Protein AF-X6MQL4-F1 (afdb_monomer)

InterPro domains:
  IPR002229 Blood group Rhesus C/E/D polypeptide [PR00342] (36-52)
  IPR002229 Blood group Rhesus C/E/D polypeptide [PR00342] (59-82)
  IPR002229 Blood group Rhesus C/E/D polypeptide [PR00342] (93-108)
  IPR024041 Ammonium transporter AmtB-like domain [PF00909] (27-135)
  IPR029020 Ammonium/urea transporter [G3DSA:1.10.3430.10] (10-135)

Sequence (135 aa):
KKKKKKLGWNGSPPGEHLAWGNVLRKYSFSLDSLVDADLGTAAILISMGAVLGRTNPAQLLLMALIEVPLYCINFYIVIHYLKVTDAGGSIVIHVFGCYFGLAVSTILGKPSDTENNKSMYHSDVFSMIGTLFLV

Solvent-accessible surface area (backbone atoms only — not comparable to full-atom values): 8451 Å² total; per-residue (Å²): 142,80,87,84,79,86,79,88,79,85,86,70,80,94,72,88,84,82,66,92,79,83,80,74,76,82,78,77,88,44,71,69,60,52,51,55,50,49,53,54,47,51,16,47,52,46,17,46,62,56,37,62,95,77,65,54,72,70,54,52,52,54,48,45,66,58,45,52,60,52,46,54,52,49,43,46,44,43,46,72,70,67,62,52,88,58,94,80,30,58,57,69,22,52,48,44,14,46,53,50,13,46,53,53,34,60,74,71,48,78,78,93,71,67,76,85,73,61,83,48,74,70,57,50,56,54,50,49,54,54,50,65,76,71,108

Structure (mmCIF, N/CA/C/O backbone):
data_AF-X6MQL4-F1
#
_entry.id   AF-X6MQL4-F1
#
loop_
_atom_site.group_PDB
_atom_site.id
_atom_site.type_symbol
_atom_site.label_atom_id
_atom_site.label_alt_id
_atom_site.label_comp_id
_atom_site.label_asym_id
_atom_site.label_entity_id
_atom_site.label_seq_id
_atom_site.pdbx_PDB_ins_code
_atom_site.Cartn_x
_atom_site.Cartn_y
_atom_site.Cartn_z
_atom_site.occupancy
_atom_site.B_iso_or_equiv
_atom_site.auth_seq_id
_atom_site.auth_comp_id
_atom_site.auth_asym_id
_atom_site.auth_atom_id
_atom_site.pdbx_PDB_model_num
ATOM 1 N N . LYS A 1 1 ? 47.433 0.825 -42.876 1.00 38.38 1 LYS A N 1
ATOM 2 C CA . LYS A 1 1 ? 48.508 0.107 -42.124 1.00 38.38 1 LYS A CA 1
ATOM 3 C C . LYS A 1 1 ? 48.818 0.946 -40.878 1.00 38.38 1 LYS A C 1
ATOM 5 O O . LYS A 1 1 ? 49.058 2.116 -41.078 1.00 38.38 1 LYS A O 1
ATOM 10 N N . LYS A 1 2 ? 48.807 0.531 -39.606 1.00 37.97 2 LYS A N 1
ATOM 11 C CA . LYS A 1 2 ? 48.616 -0.736 -38.879 1.00 37.97 2 LYS A CA 1
ATOM 12 C C . LYS A 1 2 ? 48.160 -0.365 -37.447 1.00 37.97 2 LYS A C 1
ATOM 14 O O . LYS A 1 2 ? 48.656 0.603 -36.881 1.00 37.97 2 LYS A O 1
ATOM 19 N N . LYS A 1 3 ? 47.247 -1.167 -36.889 1.00 40.56 3 LYS A N 1
ATOM 20 C CA . LYS A 1 3 ? 46.767 -1.172 -35.495 1.00 40.56 3 LYS A CA 1
ATOM 21 C C . LYS A 1 3 ? 47.933 -1.234 -34.490 1.00 40.56 3 LYS A C 1
ATOM 23 O O . LYS A 1 3 ? 48.797 -2.096 -34.647 1.00 40.56 3 LYS A O 1
ATOM 28 N N . LYS A 1 4 ? 47.916 -0.423 -33.424 1.00 44.41 4 LYS A N 1
ATOM 29 C CA . LYS A 1 4 ? 48.698 -0.687 -32.202 1.00 44.41 4 LYS A CA 1
ATOM 30 C C . LYS A 1 4 ? 47.802 -1.409 -31.192 1.00 44.41 4 LYS A C 1
ATOM 32 O O . LYS A 1 4 ? 46.826 -0.855 -30.698 1.00 44.41 4 LYS A O 1
ATOM 37 N N . LYS A 1 5 ? 48.118 -2.689 -30.980 1.00 42.38 5 LYS A N 1
ATOM 38 C CA . LYS A 1 5 ? 47.512 -3.606 -30.008 1.00 42.38 5 LYS A CA 1
ATOM 39 C C . LYS A 1 5 ? 47.801 -3.108 -28.585 1.00 42.38 5 LYS A C 1
ATOM 41 O O . LYS A 1 5 ? 48.962 -2.872 -28.264 1.00 42.38 5 LYS A O 1
ATOM 46 N N . LYS A 1 6 ? 46.769 -2.988 -27.743 1.00 42.12 6 LYS A N 1
ATOM 47 C CA . LYS A 1 6 ? 46.932 -2.921 -26.285 1.00 42.12 6 LYS A CA 1
ATOM 48 C C . LYS A 1 6 ? 47.320 -4.322 -25.804 1.00 42.12 6 LYS A C 1
ATOM 50 O O . LYS A 1 6 ? 46.585 -5.278 -26.040 1.00 42.12 6 LYS A O 1
ATOM 55 N N . LEU A 1 7 ? 48.521 -4.429 -25.245 1.00 42.56 7 LEU A N 1
ATOM 56 C CA . LEU A 1 7 ? 49.095 -5.643 -24.678 1.00 42.56 7 LEU A CA 1
ATOM 57 C C . LEU A 1 7 ? 48.522 -5.841 -23.268 1.00 42.56 7 LEU A C 1
ATOM 59 O O . LEU A 1 7 ? 48.401 -4.877 -22.514 1.00 42.56 7 LEU A O 1
ATOM 63 N N . GLY A 1 8 ? 48.105 -7.071 -22.979 1.00 43.25 8 GLY A N 1
ATOM 64 C CA . GLY A 1 8 ? 47.353 -7.436 -21.788 1.00 43.25 8 GLY A CA 1
ATOM 65 C C . GLY A 1 8 ? 48.127 -7.290 -20.484 1.00 43.25 8 GLY A C 1
ATOM 66 O O . GLY A 1 8 ? 49.307 -7.618 -20.393 1.00 43.25 8 GLY A O 1
ATOM 67 N N . TRP A 1 9 ? 47.384 -6.880 -19.464 1.00 34.97 9 TRP A N 1
ATOM 68 C CA . TRP A 1 9 ? 47.666 -7.214 -18.080 1.00 34.97 9 TRP A CA 1
ATOM 69 C C . TRP A 1 9 ? 46.369 -7.789 -17.502 1.00 34.97 9 TRP A C 1
ATOM 71 O O . TRP A 1 9 ? 45.421 -7.058 -17.225 1.00 34.97 9 TRP A O 1
ATOM 81 N N . ASN A 1 10 ? 46.290 -9.121 -17.456 1.00 48.19 10 ASN A N 1
ATOM 82 C CA . ASN A 1 10 ? 45.211 -9.869 -16.815 1.00 48.19 10 ASN A CA 1
ATOM 83 C C . ASN A 1 10 ? 45.580 -10.018 -15.335 1.00 48.19 10 ASN A C 1
ATOM 85 O O . ASN A 1 10 ? 46.196 -11.003 -14.936 1.00 48.19 10 ASN A O 1
ATOM 89 N N . GLY A 1 11 ? 45.320 -8.971 -14.557 1.00 43.19 11 GLY A N 1
ATOM 90 C CA . GLY A 1 11 ? 45.555 -8.969 -13.119 1.00 43.19 11 GLY A CA 1
ATOM 91 C C . GLY A 1 11 ? 44.390 -9.618 -12.383 1.00 43.19 11 GLY A C 1
ATOM 92 O O . GLY A 1 11 ? 43.562 -8.908 -11.826 1.00 43.19 11 GLY A O 1
ATOM 93 N N . SER A 1 12 ? 44.323 -10.946 -12.378 1.00 52.16 12 SER A N 1
ATOM 94 C CA . SER A 1 12 ? 43.523 -11.698 -11.404 1.00 52.16 12 SER A CA 1
ATOM 95 C C . SER A 1 12 ? 44.482 -12.320 -10.378 1.00 52.16 12 SER A C 1
ATOM 97 O O . SER A 1 12 ? 45.359 -13.089 -10.785 1.00 52.16 12 SER A O 1
ATOM 99 N N . PRO A 1 13 ? 44.395 -11.970 -9.078 1.00 49.00 13 PRO A N 1
ATOM 100 C CA . PRO A 1 13 ? 45.267 -12.541 -8.055 1.00 49.00 13 PRO A CA 1
ATOM 101 C C . PRO A 1 13 ? 45.002 -14.052 -7.893 1.00 49.00 13 PRO A C 1
ATOM 103 O O . PRO A 1 13 ? 43.848 -14.486 -7.922 1.00 49.00 13 PRO A O 1
ATOM 106 N N . PRO A 1 14 ? 46.049 -14.882 -7.735 1.00 45.31 14 PRO A N 1
ATOM 107 C CA . PRO A 1 14 ? 45.901 -16.329 -7.650 1.00 45.31 14 PRO A CA 1
ATOM 108 C C . PRO A 1 14 ? 45.407 -16.717 -6.251 1.00 45.31 14 PRO A C 1
ATOM 110 O O . PRO A 1 14 ? 46.153 -16.657 -5.276 1.00 45.31 14 PRO A O 1
ATOM 113 N N . GLY A 1 15 ? 44.132 -17.098 -6.159 1.00 47.12 15 GLY A N 1
ATOM 114 C CA . GLY A 1 15 ? 43.498 -17.547 -4.913 1.00 47.12 15 GLY A CA 1
ATOM 115 C C . GLY A 1 15 ? 41.984 -17.799 -4.983 1.00 47.12 15 GLY A C 1
ATOM 116 O O . GLY A 1 15 ? 41.414 -18.324 -4.032 1.00 47.12 15 GLY A O 1
ATOM 117 N N . GLU A 1 16 ? 41.317 -17.493 -6.099 1.00 47.88 16 GLU A N 1
ATOM 118 C CA . GLU A 1 16 ? 39.852 -17.589 -6.247 1.00 47.88 16 GLU A CA 1
ATOM 119 C C . GLU A 1 16 ? 39.307 -19.013 -6.484 1.00 47.88 16 GLU A C 1
ATOM 121 O O . GLU A 1 16 ? 38.384 -19.201 -7.270 1.00 47.88 16 GLU A O 1
ATOM 126 N N . HIS A 1 17 ? 39.848 -20.041 -5.822 1.00 47.22 17 HIS A N 1
ATOM 127 C CA . HIS A 1 17 ? 39.319 -21.404 -5.977 1.00 47.22 17 HIS A CA 1
ATOM 128 C C . HIS A 1 17 ? 38.494 -21.916 -4.784 1.00 47.22 17 HIS A C 1
ATOM 130 O O . HIS A 1 17 ? 37.950 -23.013 -4.876 1.00 47.22 17 HIS A O 1
ATOM 136 N N . LEU A 1 18 ? 38.354 -21.163 -3.679 1.00 52.66 18 LEU A N 1
ATOM 137 C CA . LEU A 1 18 ? 37.663 -21.644 -2.463 1.00 52.66 18 LEU A CA 1
ATOM 138 C C . LEU A 1 18 ? 36.973 -20.548 -1.619 1.00 52.66 18 LEU A C 1
ATOM 140 O O . LEU A 1 18 ? 37.080 -20.538 -0.395 1.00 52.66 18 LEU A O 1
ATOM 144 N N . ALA A 1 19 ? 36.214 -19.641 -2.233 1.00 49.28 19 ALA A N 1
ATOM 145 C CA . ALA A 1 19 ? 35.305 -18.772 -1.479 1.00 49.28 19 ALA A CA 1
ATOM 146 C C . ALA A 1 19 ? 34.034 -18.501 -2.288 1.00 49.28 19 ALA A C 1
ATOM 148 O O . ALA A 1 19 ? 34.000 -17.553 -3.060 1.00 49.28 19 ALA A O 1
ATOM 149 N N . TRP A 1 20 ? 33.029 -19.377 -2.146 1.00 43.03 20 TRP A N 1
ATOM 150 C CA . TRP A 1 20 ? 31.595 -19.087 -2.331 1.00 43.03 20 TRP A CA 1
ATOM 151 C C . TRP A 1 20 ? 31.295 -17.956 -3.336 1.00 43.03 20 TRP A C 1
ATOM 153 O O . TRP A 1 20 ? 30.817 -16.881 -2.977 1.00 43.03 20 TRP A O 1
ATOM 163 N N . GLY A 1 21 ? 31.658 -18.192 -4.599 1.00 36.97 21 GLY A N 1
ATOM 164 C CA . GLY A 1 21 ? 31.758 -17.159 -5.623 1.00 36.97 21 GLY A CA 1
ATOM 165 C C . GLY A 1 21 ? 30.411 -16.547 -6.009 1.00 36.97 21 GLY A C 1
ATOM 166 O O . GLY A 1 21 ? 29.606 -17.167 -6.694 1.00 36.97 21 GLY A O 1
ATOM 167 N N . ASN A 1 22 ? 30.229 -15.280 -5.636 1.00 50.66 22 ASN A N 1
ATOM 168 C CA . ASN A 1 22 ? 29.576 -14.248 -6.447 1.00 50.66 22 ASN A CA 1
ATOM 169 C C . ASN A 1 22 ? 28.105 -14.467 -6.862 1.00 50.66 22 ASN A C 1
ATOM 171 O O . ASN A 1 22 ? 27.743 -14.220 -8.011 1.00 50.66 22 ASN A O 1
ATOM 175 N N . VAL A 1 23 ? 27.225 -14.813 -5.913 1.00 53.91 23 VAL A N 1
ATOM 176 C CA . VAL A 1 23 ? 25.752 -14.706 -6.091 1.00 53.91 23 VAL A CA 1
ATOM 177 C C . VAL A 1 23 ? 25.150 -13.552 -5.269 1.00 53.91 23 VAL A C 1
ATOM 179 O O . VAL A 1 23 ? 23.940 -13.432 -5.120 1.00 53.91 23 VAL A O 1
ATOM 182 N N . LEU A 1 24 ? 25.963 -12.624 -4.762 1.00 57.59 24 LEU A N 1
ATOM 183 C CA . LEU A 1 24 ? 25.441 -11.340 -4.293 1.00 57.59 24 LEU A CA 1
ATOM 184 C C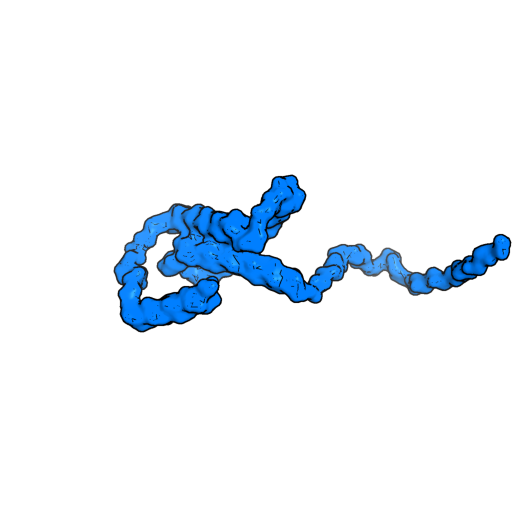 . LEU A 1 24 ? 25.362 -10.397 -5.492 1.00 57.59 24 LEU A C 1
ATOM 186 O O . LEU A 1 24 ? 26.301 -9.664 -5.797 1.00 57.59 24 LEU A O 1
ATOM 190 N N . ARG A 1 25 ? 24.232 -10.454 -6.210 1.00 58.47 25 ARG A N 1
ATOM 191 C CA . ARG A 1 25 ? 23.844 -9.426 -7.185 1.00 58.47 25 ARG A CA 1
ATOM 192 C C . ARG A 1 25 ? 24.051 -8.068 -6.510 1.00 58.47 25 ARG A C 1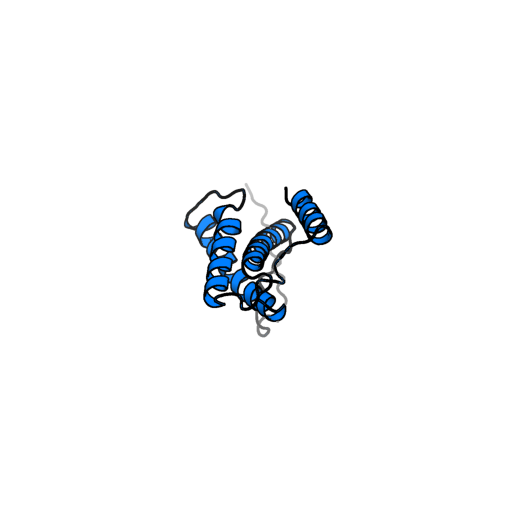
ATOM 194 O O . ARG A 1 25 ? 23.434 -7.796 -5.484 1.00 58.47 25 ARG A O 1
ATOM 201 N N . LYS A 1 26 ? 24.949 -7.237 -7.042 1.00 57.44 26 LYS A N 1
ATOM 202 C CA . LYS A 1 26 ? 25.184 -5.888 -6.521 1.00 57.44 26 LYS A CA 1
ATOM 203 C C . LYS A 1 26 ? 23.928 -5.063 -6.810 1.00 57.44 26 LYS A C 1
ATOM 205 O O . LYS A 1 26 ? 23.771 -4.561 -7.917 1.00 57.44 26 LYS A O 1
ATOM 210 N N . TYR A 1 27 ? 23.003 -5.001 -5.855 1.00 64.75 27 TYR A N 1
ATOM 211 C CA . TYR A 1 27 ? 21.833 -4.135 -5.952 1.00 64.75 27 TYR A CA 1
ATOM 212 C C . TYR A 1 27 ? 22.323 -2.687 -5.877 1.00 64.75 27 TYR A C 1
ATOM 214 O O . TYR A 1 27 ? 22.828 -2.240 -4.848 1.00 64.75 27 TYR A O 1
ATOM 222 N N . SER A 1 28 ? 22.254 -1.974 -6.999 1.00 71.38 28 SER A N 1
ATOM 223 C CA . SER A 1 28 ? 22.529 -0.543 -7.048 1.00 71.38 28 SER A CA 1
ATOM 224 C C . SER A 1 28 ? 21.331 0.192 -6.461 1.00 71.38 28 SER A C 1
ATOM 226 O O . SER A 1 28 ? 20.316 0.355 -7.132 1.00 71.38 28 SER A O 1
ATOM 228 N N . PHE A 1 29 ? 21.442 0.615 -5.204 1.00 84.12 29 PHE A N 1
ATOM 229 C CA . PHE A 1 29 ? 20.489 1.548 -4.613 1.00 84.12 29 PHE A CA 1
ATOM 230 C C . PHE A 1 29 ? 20.562 2.870 -5.390 1.00 84.12 29 PHE A C 1
ATOM 232 O O . PHE A 1 29 ? 21.626 3.480 -5.497 1.00 84.12 29 PHE A O 1
ATOM 239 N N . SER A 1 30 ? 19.460 3.258 -6.022 1.00 91.44 30 SER A N 1
ATOM 240 C CA . SER A 1 30 ? 19.321 4.467 -6.845 1.00 91.44 30 SER A CA 1
ATOM 241 C C . SER A 1 30 ? 18.001 5.162 -6.515 1.00 91.44 30 SER A C 1
ATOM 243 O O . SER A 1 30 ? 17.095 4.527 -5.976 1.00 91.44 30 SER A O 1
ATOM 245 N N . LEU A 1 31 ? 17.874 6.452 -6.836 1.00 92.25 31 LEU A N 1
ATOM 246 C CA . LEU A 1 31 ? 16.623 7.185 -6.597 1.00 92.25 31 LEU A CA 1
ATOM 247 C C . LEU A 1 31 ? 15.436 6.517 -7.300 1.00 92.25 31 LEU A C 1
ATOM 249 O O . LEU A 1 31 ? 14.395 6.356 -6.678 1.00 92.25 31 LEU A O 1
ATOM 253 N N . ASP A 1 32 ? 15.634 6.014 -8.519 1.00 89.19 32 ASP A N 1
ATOM 254 C CA . ASP A 1 32 ? 14.603 5.277 -9.259 1.00 89.19 32 ASP A CA 1
ATOM 255 C C . ASP A 1 32 ? 14.112 4.045 -8.481 1.00 89.19 32 ASP A C 1
ATOM 257 O O . ASP A 1 32 ? 12.915 3.853 -8.308 1.00 89.19 32 ASP A O 1
ATOM 261 N N . SER A 1 33 ? 15.030 3.265 -7.893 1.00 90.19 33 SER A N 1
ATOM 262 C CA . SER A 1 33 ? 14.651 2.102 -7.076 1.00 90.19 33 SER A CA 1
ATOM 263 C C . SER A 1 33 ? 13.910 2.477 -5.789 1.00 90.19 33 SER A C 1
ATOM 265 O O 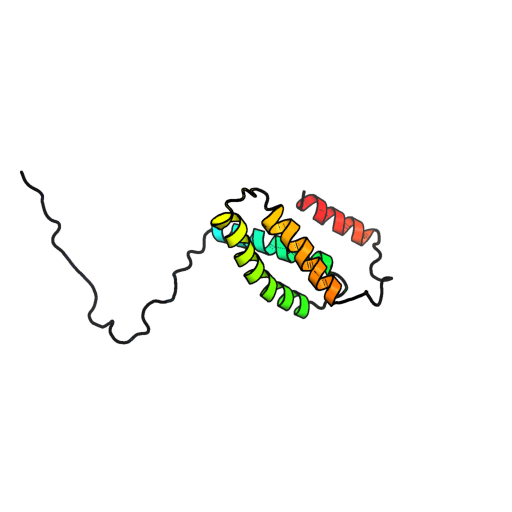. SER A 1 33 ? 13.116 1.683 -5.291 1.00 90.19 33 SER A O 1
ATOM 267 N N . LEU A 1 34 ? 14.172 3.670 -5.241 1.00 92.88 34 LEU A N 1
ATOM 268 C CA . LEU A 1 34 ? 13.462 4.172 -4.066 1.00 92.88 34 LEU A CA 1
ATOM 269 C C . LEU A 1 34 ? 12.046 4.623 -4.439 1.00 92.88 34 LEU A C 1
ATOM 271 O O . LEU A 1 34 ? 11.113 4.314 -3.709 1.00 92.88 34 LEU A O 1
ATOM 275 N N . VAL A 1 35 ? 11.888 5.294 -5.583 1.00 92.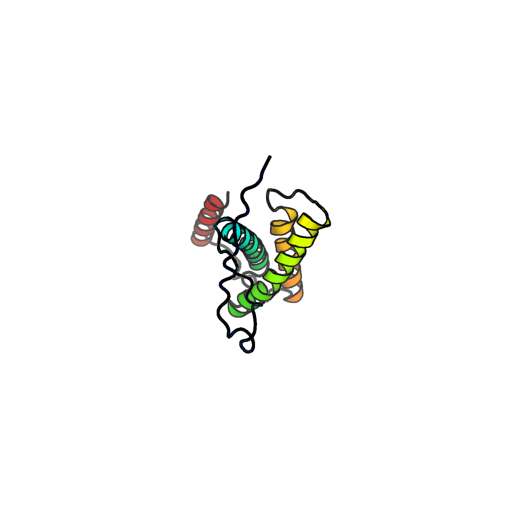81 35 VAL A N 1
ATOM 276 C CA . VAL A 1 35 ? 10.577 5.686 -6.122 1.00 92.81 35 VAL A CA 1
ATOM 277 C C . VAL A 1 35 ? 9.737 4.450 -6.437 1.00 92.81 35 VAL A C 1
ATOM 279 O O . VAL A 1 35 ? 8.591 4.374 -6.011 1.00 92.81 35 VAL A O 1
ATOM 282 N N . ASP A 1 36 ? 10.309 3.438 -7.092 1.00 90.81 36 ASP A N 1
ATOM 283 C CA . ASP A 1 36 ? 9.603 2.182 -7.379 1.00 90.81 36 ASP A CA 1
ATOM 284 C C . ASP A 1 36 ? 9.153 1.462 -6.093 1.00 90.81 36 ASP A C 1
ATOM 286 O O . ASP A 1 36 ? 8.057 0.896 -6.034 1.00 90.81 36 ASP A O 1
ATOM 290 N N . ALA A 1 37 ? 9.983 1.498 -5.043 1.00 93.25 37 ALA A N 1
ATOM 291 C CA . ALA A 1 37 ? 9.639 0.946 -3.735 1.00 93.25 37 ALA A CA 1
ATOM 292 C C . ALA A 1 37 ? 8.534 1.751 -3.026 1.00 93.25 37 ALA A C 1
ATOM 294 O O . ALA A 1 37 ? 7.671 1.157 -2.377 1.00 93.25 37 ALA A O 1
ATOM 295 N N . ASP A 1 38 ? 8.529 3.077 -3.163 1.00 94.19 38 ASP A N 1
ATOM 296 C CA . ASP A 1 38 ? 7.489 3.953 -2.614 1.00 94.19 38 ASP A CA 1
ATOM 297 C C . ASP A 1 38 ? 6.140 3.732 -3.319 1.00 94.19 38 ASP A C 1
ATOM 299 O O . ASP A 1 38 ? 5.116 3.542 -2.664 1.00 94.19 38 ASP A O 1
ATOM 303 N N . LEU A 1 39 ? 6.147 3.588 -4.650 1.00 92.56 39 LEU A N 1
ATOM 304 C CA . LEU A 1 39 ? 4.966 3.204 -5.434 1.00 92.56 39 LEU A CA 1
ATOM 305 C C . LEU A 1 39 ? 4.411 1.833 -5.016 1.00 92.56 39 LEU A C 1
ATOM 307 O O . LEU A 1 39 ? 3.198 1.661 -4.891 1.00 92.56 39 LEU A O 1
ATOM 311 N N . GLY A 1 40 ? 5.286 0.860 -4.741 1.00 94.00 40 GLY A N 1
ATOM 312 C CA . GLY A 1 40 ? 4.871 -0.425 -4.169 1.00 94.00 40 GLY A CA 1
ATOM 313 C C . GLY A 1 40 ? 4.298 -0.293 -2.756 1.00 94.00 40 GLY A C 1
ATOM 314 O O . GLY A 1 40 ? 3.311 -0.944 -2.419 1.00 94.00 40 GLY A O 1
ATOM 315 N N . THR A 1 41 ? 4.866 0.597 -1.942 1.00 96.06 41 THR A N 1
ATOM 316 C CA . THR A 1 41 ? 4.365 0.895 -0.593 1.00 96.06 41 THR A CA 1
ATOM 317 C C . THR A 1 41 ? 2.978 1.536 -0.641 1.00 96.06 41 THR A C 1
ATOM 319 O O . THR A 1 41 ? 2.123 1.200 0.179 1.00 96.06 41 THR A O 1
ATOM 322 N N . ALA A 1 42 ? 2.704 2.383 -1.636 1.00 95.69 42 ALA A N 1
ATOM 323 C CA . ALA A 1 42 ? 1.383 2.965 -1.846 1.00 95.69 42 ALA A CA 1
ATOM 324 C C . ALA A 1 42 ? 0.298 1.890 -2.053 1.00 95.69 42 ALA A C 1
ATOM 326 O O . ALA A 1 42 ? -0.777 2.000 -1.462 1.00 95.69 42 ALA A O 1
ATOM 327 N N . ALA A 1 43 ? 0.580 0.813 -2.801 1.00 96.69 43 ALA A N 1
ATOM 328 C CA . ALA A 1 43 ? -0.362 -0.302 -2.969 1.00 96.69 43 ALA A CA 1
ATOM 329 C C . ALA A 1 43 ? -0.718 -0.964 -1.623 1.00 96.69 43 ALA A C 1
ATOM 331 O O . ALA A 1 43 ? -1.893 -1.187 -1.329 1.00 96.69 43 ALA A O 1
ATOM 332 N N . ILE A 1 44 ? 0.285 -1.177 -0.767 1.00 96.94 44 ILE A N 1
ATOM 333 C CA . ILE A 1 44 ? 0.120 -1.782 0.564 1.00 96.94 44 ILE A CA 1
ATOM 334 C C . ILE A 1 44 ? -0.685 -0.871 1.491 1.00 96.94 44 ILE A C 1
ATOM 336 O O . ILE A 1 44 ? -1.521 -1.347 2.258 1.00 96.94 44 ILE A O 1
ATOM 340 N N . LEU A 1 45 ? -0.466 0.446 1.430 1.00 95.94 45 LEU A N 1
ATOM 341 C CA . LEU A 1 45 ? -1.240 1.415 2.210 1.00 95.94 45 LEU A CA 1
ATOM 342 C C . LEU A 1 45 ? -2.714 1.443 1.781 1.00 95.94 45 LEU A C 1
ATOM 344 O O . LEU A 1 45 ? -3.596 1.553 2.635 1.00 95.94 45 LEU A O 1
ATOM 348 N N . ILE A 1 46 ? -2.998 1.269 0.487 1.00 96.88 46 ILE A N 1
ATOM 349 C CA . ILE A 1 46 ? -4.369 1.112 -0.021 1.00 96.88 46 ILE A CA 1
ATOM 350 C C . ILE A 1 46 ? -4.998 -0.171 0.542 1.00 96.88 46 ILE A C 1
ATOM 352 O O . ILE A 1 46 ? -6.106 -0.124 1.083 1.00 96.88 46 ILE A O 1
ATOM 356 N N . SER A 1 47 ? -4.282 -1.297 0.492 1.00 96.94 47 SER A N 1
ATOM 357 C CA . SER A 1 47 ? -4.734 -2.571 1.068 1.00 96.94 47 SER A CA 1
ATOM 358 C C . SER A 1 47 ? -4.972 -2.484 2.577 1.00 96.94 47 SER A C 1
ATOM 360 O O . SER A 1 47 ? -5.990 -2.964 3.080 1.00 96.94 47 SER A O 1
ATOM 362 N N . MET A 1 48 ? -4.074 -1.810 3.302 1.00 95.88 48 MET A N 1
ATOM 363 C CA . MET A 1 48 ? -4.202 -1.531 4.733 1.00 95.88 48 MET A CA 1
ATOM 364 C C . MET A 1 48 ? -5.470 -0.729 5.034 1.00 95.88 48 MET A C 1
ATOM 366 O O . MET A 1 48 ? -6.155 -1.024 6.014 1.00 95.88 48 MET A O 1
ATOM 370 N N . GLY A 1 49 ? -5.823 0.236 4.182 1.00 94.19 49 GLY A N 1
ATOM 371 C CA . GLY A 1 49 ? -7.062 1.003 4.301 1.00 94.19 49 GLY A CA 1
ATOM 372 C C . GLY A 1 49 ? -8.317 0.124 4.328 1.00 94.19 49 GLY A C 1
ATOM 373 O O . GLY A 1 49 ? -9.234 0.391 5.100 1.00 94.19 49 GLY A O 1
ATOM 374 N N . ALA A 1 50 ? -8.343 -0.975 3.566 1.00 94.12 50 ALA A N 1
ATOM 375 C CA . ALA A 1 50 ? -9.486 -1.894 3.528 1.00 94.12 50 ALA A CA 1
ATOM 376 C C . ALA A 1 50 ? -9.664 -2.716 4.822 1.00 94.12 50 ALA A C 1
ATOM 378 O O . ALA A 1 50 ? -10.776 -3.148 5.149 1.00 94.12 50 ALA A O 1
ATOM 379 N N . VAL A 1 51 ? -8.581 -2.946 5.568 1.00 93.62 51 VAL A N 1
ATOM 380 C CA . VAL A 1 51 ? -8.569 -3.755 6.802 1.00 93.62 51 VAL A CA 1
ATOM 381 C C . VAL A 1 51 ? -8.417 -2.918 8.077 1.00 93.62 51 VAL A C 1
ATOM 383 O O . VAL A 1 51 ? -8.427 -3.468 9.182 1.00 93.62 51 VAL A O 1
ATOM 386 N N . LEU A 1 52 ? -8.323 -1.591 7.941 1.00 90.75 52 LEU A N 1
ATOM 387 C CA . LEU A 1 52 ? -8.159 -0.657 9.050 1.00 90.75 52 LEU A CA 1
ATOM 388 C C . LEU A 1 52 ? -9.264 -0.845 10.105 1.00 90.75 52 LEU A C 1
ATOM 390 O O . LEU A 1 52 ? -10.431 -1.073 9.786 1.00 90.75 52 LEU A O 1
ATOM 394 N N . GLY A 1 53 ? -8.875 -0.802 11.381 1.00 87.56 53 GLY A N 1
ATOM 395 C CA . GLY A 1 53 ? -9.787 -0.998 12.514 1.00 87.56 53 GLY A CA 1
ATOM 396 C C . GLY A 1 53 ? -10.153 -2.458 12.813 1.00 87.56 53 GLY A C 1
ATOM 397 O O . GLY A 1 53 ? -10.873 -2.708 13.775 1.00 87.56 53 GLY A O 1
ATOM 398 N N . ARG A 1 54 ? -9.656 -3.434 12.035 1.00 86.69 54 ARG A N 1
ATOM 399 C CA . ARG A 1 54 ? -9.909 -4.875 12.255 1.00 86.69 54 ARG A CA 1
ATOM 400 C C . ARG A 1 54 ? -8.652 -5.723 12.478 1.00 86.69 54 ARG A C 1
ATOM 402 O O . ARG A 1 54 ? -8.771 -6.909 12.772 1.00 86.69 54 ARG A O 1
ATOM 409 N N . THR A 1 55 ? -7.462 -5.141 12.348 1.00 90.88 55 THR A N 1
ATOM 410 C CA . THR A 1 55 ? -6.169 -5.846 12.423 1.00 90.88 55 THR A CA 1
ATOM 411 C C . THR A 1 55 ? -5.212 -5.216 13.431 1.00 90.88 55 THR A C 1
ATOM 413 O O . THR A 1 55 ? -5.177 -3.997 13.581 1.00 90.88 55 THR A O 1
ATOM 416 N N . ASN A 1 56 ? -4.362 -6.036 14.053 1.00 92.31 56 ASN A N 1
ATOM 417 C CA . ASN A 1 56 ? -3.242 -5.589 14.893 1.00 92.31 56 ASN A CA 1
ATOM 418 C C . ASN A 1 56 ? -2.010 -5.216 14.028 1.00 92.31 56 ASN A C 1
ATOM 420 O O . ASN A 1 56 ? -1.847 -5.806 12.955 1.00 92.31 56 ASN A O 1
ATOM 424 N N . PRO A 1 57 ? -1.072 -4.343 14.463 1.00 93.88 57 PRO A N 1
ATOM 425 C CA . PRO A 1 57 ? 0.093 -3.970 13.653 1.00 93.88 57 PRO A CA 1
ATOM 426 C C . PRO A 1 57 ? 0.962 -5.153 13.201 1.00 93.88 57 PRO A C 1
ATOM 428 O O . PRO A 1 57 ? 1.489 -5.138 12.093 1.00 93.88 57 PRO A O 1
ATOM 431 N N . ALA A 1 58 ? 1.058 -6.221 14.001 1.00 95.19 58 ALA A N 1
ATOM 432 C CA . ALA A 1 58 ? 1.769 -7.437 13.596 1.00 95.19 58 ALA A CA 1
ATOM 433 C C . ALA A 1 58 ? 1.110 -8.148 12.394 1.00 95.19 58 ALA A C 1
ATOM 435 O O . ALA A 1 58 ? 1.807 -8.675 11.531 1.00 95.19 58 ALA A O 1
ATOM 436 N N . GLN A 1 59 ? -0.226 -8.140 12.312 1.00 94.62 59 GLN A N 1
ATOM 437 C CA . GLN A 1 59 ? -0.964 -8.712 11.178 1.00 94.62 59 GLN A CA 1
ATOM 438 C C . GLN A 1 59 ? -0.803 -7.852 9.923 1.00 94.62 59 GLN A C 1
ATOM 440 O O . GLN A 1 59 ? -0.656 -8.399 8.836 1.00 94.62 59 GLN A O 1
ATOM 445 N N . LEU A 1 60 ? -0.770 -6.524 10.075 1.00 95.25 60 LEU A N 1
ATOM 446 C CA . LEU A 1 60 ? -0.486 -5.604 8.971 1.00 95.25 60 LEU A CA 1
ATOM 447 C C . LEU A 1 60 ? 0.928 -5.801 8.416 1.00 95.25 60 LEU A C 1
ATOM 449 O O . LEU A 1 60 ? 1.113 -5.812 7.204 1.00 95.25 60 LEU A O 1
ATOM 453 N N . LEU A 1 61 ? 1.916 -6.033 9.285 1.00 95.56 61 LEU A N 1
ATOM 454 C CA . LEU A 1 61 ? 3.283 -6.336 8.859 1.00 95.56 61 LEU A CA 1
ATOM 455 C C . LEU A 1 61 ? 3.362 -7.669 8.104 1.00 95.56 61 LEU A C 1
ATOM 457 O O . LEU A 1 61 ? 4.033 -7.756 7.078 1.00 95.56 61 LEU A O 1
ATOM 461 N N . LEU A 1 62 ? 2.647 -8.696 8.575 1.00 95.62 62 LEU A N 1
ATOM 462 C CA . LEU A 1 62 ? 2.554 -9.977 7.871 1.00 95.62 62 LEU A CA 1
ATOM 463 C C . LEU A 1 62 ? 1.864 -9.827 6.507 1.00 95.62 62 LEU A C 1
ATOM 465 O O . LEU A 1 62 ? 2.331 -10.394 5.523 1.00 95.62 62 LEU A O 1
ATOM 469 N N . MET A 1 63 ? 0.780 -9.050 6.440 1.00 96.31 63 MET A N 1
ATOM 470 C CA . MET A 1 63 ? 0.087 -8.735 5.192 1.00 96.31 63 MET A CA 1
ATOM 471 C C . MET A 1 63 ? 1.037 -8.053 4.206 1.00 96.31 63 MET A C 1
ATOM 473 O O . MET A 1 63 ? 1.179 -8.536 3.089 1.00 96.31 63 MET A O 1
ATOM 477 N N . ALA A 1 64 ? 1.754 -7.014 4.642 1.00 96.31 64 ALA A N 1
ATOM 478 C CA . ALA A 1 64 ? 2.725 -6.301 3.817 1.00 96.31 64 ALA A CA 1
ATOM 479 C C . ALA A 1 64 ? 3.844 -7.224 3.304 1.00 96.31 64 ALA A C 1
ATOM 481 O O . ALA A 1 64 ? 4.211 -7.165 2.133 1.00 96.31 64 ALA A O 1
ATOM 482 N N . LEU A 1 65 ? 4.354 -8.128 4.151 1.00 96.38 65 LEU A N 1
ATOM 483 C CA . LEU A 1 65 ? 5.387 -9.094 3.765 1.00 96.38 65 LEU A CA 1
ATOM 484 C C . LEU A 1 65 ? 4.920 -10.039 2.644 1.00 96.38 65 LEU A C 1
ATOM 486 O O . LEU A 1 65 ? 5.724 -10.428 1.800 1.00 96.38 65 LEU A O 1
ATOM 490 N N . ILE A 1 66 ? 3.637 -10.410 2.639 1.00 96.69 66 ILE A N 1
ATOM 491 C CA . ILE A 1 66 ? 3.026 -11.260 1.606 1.00 96.69 66 ILE A CA 1
ATOM 492 C C . ILE A 1 66 ? 2.671 -10.441 0.360 1.00 96.69 66 ILE A C 1
ATOM 494 O O . ILE A 1 66 ? 2.839 -10.911 -0.765 1.00 96.69 66 ILE A O 1
ATOM 498 N N . GLU A 1 67 ? 2.189 -9.218 0.549 1.00 97.19 67 GLU A N 1
ATOM 499 C CA . GLU A 1 67 ? 1.729 -8.340 -0.520 1.00 97.19 67 GLU A CA 1
ATOM 500 C C . GLU A 1 67 ? 2.877 -7.832 -1.398 1.00 97.19 67 GLU A C 1
ATOM 502 O O . GLU A 1 67 ? 2.734 -7.822 -2.618 1.00 97.19 67 GLU A O 1
ATOM 507 N N . VAL A 1 68 ? 4.039 -7.493 -0.820 1.00 96.75 68 VAL A N 1
ATOM 508 C CA . VAL A 1 68 ? 5.205 -6.985 -1.572 1.00 96.75 68 VAL A CA 1
ATOM 509 C C . VAL A 1 68 ? 5.627 -7.931 -2.712 1.00 96.75 68 VAL A C 1
ATOM 511 O O . VAL A 1 68 ? 5.683 -7.482 -3.859 1.00 96.75 68 VAL A O 1
ATOM 514 N N . PRO A 1 69 ? 5.890 -9.236 -2.480 1.00 96.62 69 PRO A N 1
ATOM 515 C CA . PRO A 1 69 ? 6.207 -10.165 -3.564 1.00 96.62 69 PRO A CA 1
ATOM 516 C C . PRO A 1 69 ? 5.107 -10.265 -4.625 1.00 96.62 69 PRO A C 1
ATOM 518 O O . PRO A 1 69 ? 5.412 -10.337 -5.816 1.00 96.62 69 PRO A O 1
ATOM 521 N N . LEU A 1 70 ? 3.834 -10.263 -4.211 1.00 96.94 70 LEU A N 1
ATOM 522 C CA . LEU A 1 70 ? 2.694 -10.352 -5.127 1.00 96.94 70 LEU A CA 1
ATOM 523 C C . LEU A 1 70 ? 2.579 -9.104 -6.005 1.00 96.94 70 LEU A C 1
ATOM 525 O O . LEU A 1 70 ? 2.371 -9.234 -7.212 1.00 96.94 70 LEU A O 1
ATOM 529 N N . TYR A 1 71 ? 2.792 -7.921 -5.428 1.00 96.50 71 TYR A N 1
ATOM 530 C CA . TYR A 1 71 ? 2.885 -6.662 -6.158 1.00 96.50 71 TYR A CA 1
ATOM 531 C C . TYR A 1 71 ? 4.016 -6.712 -7.189 1.00 96.50 71 TYR A C 1
ATOM 533 O O . TYR A 1 71 ? 3.777 -6.436 -8.362 1.00 96.50 71 TYR A O 1
ATOM 541 N N . CYS A 1 72 ? 5.226 -7.137 -6.802 1.00 95.19 72 CYS A N 1
ATOM 542 C CA . CYS A 1 72 ? 6.360 -7.226 -7.727 1.00 95.19 72 CYS A CA 1
ATOM 543 C C . CYS A 1 72 ? 6.078 -8.174 -8.906 1.00 95.19 72 CYS A C 1
ATOM 545 O O . CYS A 1 72 ? 6.415 -7.861 -10.050 1.00 95.19 72 CYS A O 1
ATOM 547 N N . ILE A 1 73 ? 5.446 -9.325 -8.643 1.00 96.31 73 ILE A N 1
ATOM 548 C CA . ILE A 1 73 ? 5.051 -10.280 -9.687 1.00 96.31 73 ILE A CA 1
ATOM 549 C C . ILE A 1 73 ? 3.993 -9.658 -10.606 1.00 96.31 73 ILE A C 1
ATOM 551 O O . ILE A 1 73 ? 4.138 -9.717 -11.828 1.00 96.31 73 ILE A O 1
ATOM 555 N N . ASN A 1 74 ? 2.958 -9.033 -10.038 1.00 95.44 74 ASN A N 1
ATOM 556 C CA . ASN A 1 74 ? 1.895 -8.380 -10.800 1.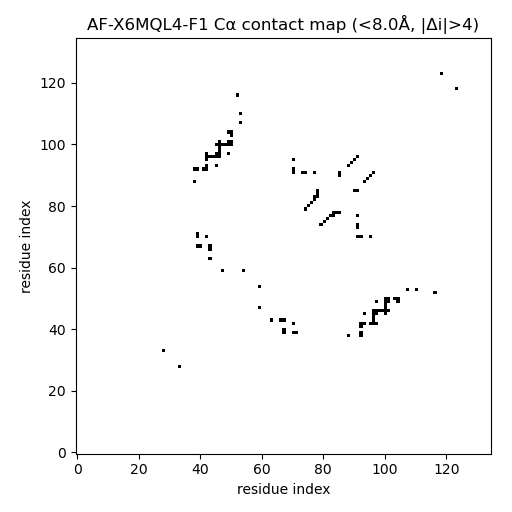00 95.44 74 ASN A CA 1
ATOM 557 C C . ASN A 1 74 ? 2.446 -7.253 -11.684 1.00 95.44 74 ASN A C 1
ATOM 559 O O . ASN A 1 74 ? 2.172 -7.216 -12.883 1.00 95.44 74 ASN A O 1
ATOM 563 N N . PHE A 1 75 ? 3.291 -6.392 -11.119 1.00 94.00 75 PHE A N 1
ATOM 564 C CA . PHE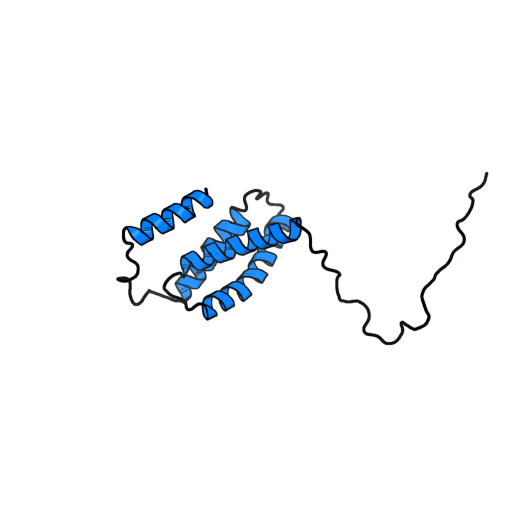 A 1 75 ? 3.971 -5.322 -11.840 1.00 94.00 75 PHE A CA 1
ATOM 565 C C . PHE A 1 75 ? 4.767 -5.874 -13.025 1.00 94.00 75 PHE A C 1
ATOM 567 O O . PHE A 1 75 ? 4.626 -5.398 -14.154 1.00 94.00 75 PHE A O 1
ATOM 574 N N . TYR A 1 76 ? 5.553 -6.934 -12.801 1.00 94.00 76 TYR A N 1
ATOM 575 C CA . TYR A 1 76 ? 6.343 -7.545 -13.863 1.00 94.00 76 TYR A CA 1
ATOM 576 C C . TYR A 1 76 ? 5.471 -8.106 -14.992 1.00 94.00 76 TYR A C 1
ATOM 578 O O . TYR A 1 76 ? 5.749 -7.876 -16.170 1.00 94.00 76 TYR A O 1
ATOM 586 N N . ILE A 1 77 ? 4.388 -8.805 -14.653 1.00 95.50 77 ILE A N 1
ATOM 587 C CA . ILE A 1 77 ? 3.465 -9.366 -15.643 1.00 95.50 77 ILE A CA 1
ATOM 588 C C . ILE A 1 77 ? 2.788 -8.247 -16.445 1.00 95.50 77 ILE A C 1
ATOM 590 O O . ILE A 1 77 ? 2.812 -8.266 -17.674 1.00 95.50 77 ILE A O 1
ATOM 594 N N . VAL A 1 78 ? 2.209 -7.251 -15.779 1.00 94.50 78 VAL A N 1
ATOM 595 C CA . VAL A 1 78 ? 1.411 -6.211 -16.445 1.00 94.50 78 VAL A CA 1
ATOM 596 C C . VAL A 1 78 ? 2.281 -5.310 -17.324 1.00 94.50 78 VAL A C 1
ATOM 598 O O . VAL A 1 78 ? 1.965 -5.088 -18.496 1.00 94.50 78 VAL A O 1
ATOM 601 N N . ILE A 1 79 ? 3.410 -4.836 -16.798 1.00 93.25 79 ILE A N 1
ATOM 602 C CA . ILE A 1 79 ? 4.257 -3.868 -17.502 1.00 93.25 79 ILE A CA 1
ATOM 603 C C . ILE A 1 79 ? 5.187 -4.563 -18.502 1.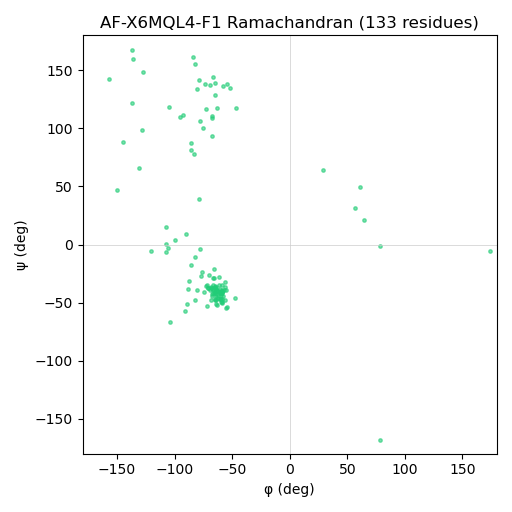00 93.25 79 ILE A C 1
ATOM 605 O O . ILE A 1 79 ? 5.274 -4.161 -19.665 1.00 93.25 79 ILE A O 1
ATOM 609 N N . HIS A 1 80 ? 5.882 -5.633 -18.098 1.00 91.38 80 HIS A N 1
ATOM 610 C CA . HIS A 1 80 ? 6.899 -6.242 -18.960 1.00 91.38 80 HIS A CA 1
ATOM 611 C C . HIS A 1 80 ? 6.349 -7.303 -19.910 1.00 91.38 80 HIS A C 1
ATOM 613 O O . HIS A 1 80 ? 6.820 -7.352 -21.053 1.00 91.38 80 HIS A O 1
ATOM 619 N N . TYR A 1 81 ? 5.392 -8.127 -19.473 1.00 93.56 81 TYR A N 1
ATOM 620 C CA . TYR A 1 81 ? 4.846 -9.215 -20.290 1.00 93.56 81 TYR A CA 1
ATOM 621 C C . TYR A 1 81 ? 3.655 -8.760 -21.143 1.00 93.56 81 TYR A C 1
ATOM 623 O O . TYR A 1 81 ? 3.680 -8.936 -22.358 1.00 93.56 81 TYR A O 1
ATOM 631 N N . LEU A 1 82 ? 2.657 -8.110 -20.536 1.00 93.81 82 LEU A N 1
ATOM 632 C CA . LEU A 1 82 ? 1.451 -7.640 -21.231 1.00 93.81 82 LEU A CA 1
ATOM 633 C C . LEU A 1 82 ? 1.638 -6.297 -21.955 1.00 93.81 82 LEU A C 1
ATOM 635 O O . LEU A 1 82 ? 0.786 -5.924 -22.757 1.00 93.81 82 LEU A O 1
ATOM 639 N N . LYS A 1 83 ? 2.752 -5.589 -21.709 1.00 93.12 83 LYS A N 1
ATOM 640 C CA . LYS A 1 83 ? 3.084 -4.293 -22.335 1.00 93.12 83 LYS A CA 1
ATOM 641 C C . LYS A 1 83 ? 2.009 -3.220 -22.122 1.00 93.12 83 LYS A C 1
ATOM 643 O O . LYS A 1 83 ? 1.817 -2.352 -22.973 1.00 93.12 83 LYS A O 1
ATOM 648 N N . VAL A 1 84 ? 1.312 -3.267 -20.987 1.00 94.12 84 VAL A N 1
ATOM 649 C CA . VAL A 1 84 ? 0.307 -2.261 -20.629 1.00 94.12 84 VAL A CA 1
ATOM 650 C C . VAL A 1 84 ? 1.009 -0.964 -20.233 1.00 94.12 84 VAL A C 1
ATOM 652 O O . VAL A 1 84 ? 2.015 -0.977 -19.528 1.00 94.12 84 VAL A O 1
ATOM 655 N N . THR A 1 85 ? 0.473 0.167 -20.690 1.00 92.25 85 THR A N 1
ATOM 656 C CA . THR A 1 85 ? 0.934 1.493 -20.266 1.00 92.25 85 THR A CA 1
ATOM 657 C C . THR A 1 85 ? 0.092 1.957 -19.084 1.00 92.25 85 THR A C 1
ATOM 659 O O . THR A 1 85 ? -1.090 2.240 -19.251 1.00 92.25 85 THR A O 1
ATOM 662 N N . ASP A 1 86 ? 0.702 2.035 -17.903 1.00 92.44 86 ASP A N 1
ATOM 663 C CA . ASP A 1 86 ? 0.052 2.458 -16.658 1.00 92.44 86 ASP A CA 1
ATOM 664 C C . ASP A 1 86 ? 0.902 3.517 -15.941 1.00 92.44 86 ASP A C 1
ATOM 666 O O . ASP A 1 86 ? 1.471 3.283 -14.879 1.00 92.44 86 ASP A O 1
ATOM 670 N N . ALA A 1 87 ? 1.043 4.687 -16.570 1.00 86.94 87 ALA A N 1
ATOM 671 C CA . ALA A 1 87 ? 1.937 5.748 -16.097 1.00 86.94 87 ALA A CA 1
ATOM 672 C C . ALA A 1 87 ? 1.578 6.282 -14.697 1.00 86.94 87 ALA A C 1
ATOM 674 O O . ALA A 1 87 ? 2.456 6.761 -13.988 1.00 86.94 87 ALA A O 1
ATOM 675 N N . GLY A 1 88 ? 0.299 6.207 -14.313 1.00 86.25 88 GLY A N 1
ATOM 676 C CA . GLY A 1 88 ? -0.193 6.646 -13.005 1.00 86.25 88 GLY A CA 1
ATOM 677 C C . GLY A 1 88 ? -0.396 5.514 -11.997 1.00 86.25 88 GLY A C 1
ATOM 678 O O . GLY A 1 88 ? -0.946 5.763 -10.932 1.00 86.25 88 GLY A O 1
ATOM 679 N N . GLY A 1 89 ? -0.043 4.269 -12.333 1.00 90.81 89 GLY A N 1
ATOM 680 C CA . GLY A 1 89 ? -0.242 3.124 -11.441 1.00 90.81 89 GLY A CA 1
ATOM 681 C C . GLY A 1 89 ? -1.710 2.804 -11.130 1.00 90.81 89 GLY A C 1
ATOM 682 O O . GLY A 1 89 ? -2.009 2.152 -10.130 1.00 90.81 89 GLY A O 1
ATOM 683 N N . SER A 1 90 ? -2.656 3.250 -11.959 1.00 94.06 90 SER A N 1
ATOM 684 C CA . SER A 1 90 ? -4.088 3.015 -11.740 1.00 94.06 90 SER A CA 1
ATOM 685 C C . SER A 1 90 ? -4.414 1.522 -11.681 1.00 94.06 90 SER A C 1
ATOM 687 O O . SER A 1 90 ? -5.261 1.108 -10.894 1.00 94.06 90 SER A O 1
ATOM 689 N N . ILE A 1 91 ? -3.717 0.699 -12.464 1.00 94.62 91 ILE A N 1
ATOM 690 C CA . ILE A 1 91 ? -3.919 -0.749 -12.517 1.00 94.62 91 ILE A CA 1
ATOM 691 C C . ILE A 1 91 ? -3.000 -1.446 -11.509 1.00 94.62 91 ILE A C 1
ATOM 693 O O . ILE A 1 91 ? -3.474 -2.185 -10.643 1.00 94.62 91 ILE A O 1
ATOM 697 N N . VAL A 1 92 ? -1.686 -1.226 -11.618 1.00 94.81 92 VAL A N 1
ATOM 698 C CA . VAL A 1 92 ? -0.692 -2.000 -10.855 1.00 94.81 92 VAL A CA 1
ATOM 699 C C . VAL A 1 92 ? -0.599 -1.594 -9.386 1.00 94.81 92 VAL A C 1
ATOM 701 O O . VAL A 1 92 ? -0.204 -2.432 -8.580 1.00 94.81 92 VAL A O 1
ATOM 704 N N . ILE A 1 93 ? -0.999 -0.367 -9.030 1.00 95.50 93 ILE A N 1
ATOM 705 C CA . ILE A 1 93 ? -1.003 0.146 -7.650 1.00 95.50 93 ILE A CA 1
ATOM 706 C C . ILE A 1 93 ? -2.433 0.163 -7.104 1.00 95.50 93 ILE A C 1
ATOM 708 O O . ILE A 1 93 ? -2.759 -0.599 -6.195 1.00 95.50 93 ILE A O 1
ATOM 712 N N . HIS A 1 94 ? -3.308 1.004 -7.668 1.00 96.12 94 HIS A N 1
ATOM 713 C CA . HIS A 1 94 ? -4.614 1.295 -7.067 1.00 96.12 94 HIS A CA 1
ATOM 714 C C . HIS A 1 94 ? -5.597 0.128 -7.162 1.00 96.12 94 HIS A C 1
ATOM 716 O O . HIS A 1 94 ? -6.162 -0.289 -6.151 1.00 96.12 94 HIS A O 1
ATOM 722 N N . VAL A 1 95 ? -5.808 -0.411 -8.365 1.00 96.88 95 VAL A N 1
ATOM 723 C CA . VAL A 1 95 ? -6.713 -1.549 -8.575 1.00 96.88 95 VAL A CA 1
ATOM 724 C C . VAL A 1 95 ? -6.183 -2.790 -7.864 1.00 96.88 95 VAL A C 1
ATOM 726 O O . VAL A 1 95 ? -6.940 -3.443 -7.148 1.00 96.88 95 VAL A O 1
ATOM 729 N N . PHE A 1 96 ? -4.891 -3.091 -8.010 1.00 97.19 96 PHE A N 1
ATOM 730 C CA . PHE A 1 96 ? -4.260 -4.213 -7.317 1.00 97.19 96 PHE A CA 1
ATOM 731 C C . PHE A 1 96 ? -4.440 -4.132 -5.792 1.00 97.19 96 PHE A C 1
ATOM 733 O O . PHE A 1 96 ? -4.998 -5.062 -5.209 1.00 97.19 96 PHE A O 1
ATOM 740 N N . GLY A 1 97 ? -4.046 -3.020 -5.161 1.00 96.50 97 GLY A N 1
ATOM 741 C CA . GLY A 1 97 ? -4.164 -2.846 -3.709 1.00 96.50 97 GLY A CA 1
ATOM 742 C C . GLY A 1 97 ? -5.619 -2.863 -3.231 1.00 96.50 97 GLY A C 1
ATOM 743 O O . GLY A 1 97 ? -5.959 -3.515 -2.247 1.00 96.50 97 GLY A O 1
ATOM 744 N N . CYS A 1 98 ? -6.537 -2.239 -3.978 1.00 97.50 98 CYS A N 1
ATOM 745 C CA . CYS A 1 98 ? -7.963 -2.264 -3.644 1.00 97.50 98 CYS A CA 1
ATOM 746 C C . CYS A 1 98 ? -8.518 -3.699 -3.606 1.00 97.50 98 CYS A C 1
ATOM 748 O O . CYS A 1 98 ? -9.143 -4.099 -2.621 1.00 97.50 98 CYS A O 1
ATOM 750 N N . TYR A 1 99 ? -8.260 -4.505 -4.641 1.00 97.62 99 TYR A N 1
ATOM 751 C CA . TYR A 1 99 ? -8.749 -5.886 -4.686 1.00 97.62 99 TYR A CA 1
ATOM 752 C C . TYR A 1 99 ? -8.036 -6.803 -3.693 1.00 97.62 99 TYR A C 1
ATOM 754 O O . TYR A 1 99 ? -8.692 -7.659 -3.096 1.00 97.62 99 TYR A O 1
ATOM 762 N N . PHE A 1 100 ? -6.731 -6.623 -3.481 1.00 97.25 100 PHE A N 1
ATOM 763 C CA . PHE A 1 100 ? -5.990 -7.387 -2.482 1.00 97.25 100 PHE A CA 1
ATOM 764 C C . PHE A 1 100 ? -6.522 -7.105 -1.070 1.00 97.25 100 PHE A C 1
ATOM 766 O O . PHE A 1 100 ? -6.929 -8.033 -0.367 1.00 97.25 100 PHE A O 1
ATOM 773 N N . GLY A 1 101 ? -6.630 -5.832 -0.684 1.00 96.25 101 GLY A N 1
ATOM 774 C CA . GLY A 1 101 ? -7.198 -5.421 0.599 1.00 96.25 101 GLY A CA 1
ATOM 775 C C . GLY A 1 101 ? -8.643 -5.883 0.798 1.00 96.25 101 GLY A C 1
ATOM 776 O O . GLY A 1 101 ? -8.995 -6.359 1.880 1.00 96.25 101 GLY A O 1
ATOM 777 N N . LEU A 1 102 ? -9.486 -5.814 -0.240 1.00 95.94 102 LEU A N 1
ATOM 778 C CA . LEU A 1 102 ? -10.855 -6.339 -0.188 1.00 95.94 102 LEU A CA 1
ATOM 779 C C . LEU A 1 102 ? -10.877 -7.857 0.012 1.00 95.94 102 LEU A C 1
ATOM 781 O O . LEU A 1 102 ? -11.633 -8.335 0.857 1.00 95.94 102 LEU A O 1
ATOM 785 N N . ALA A 1 103 ? -10.034 -8.613 -0.696 1.00 96.44 103 ALA A N 1
ATOM 786 C CA . ALA A 1 103 ? -9.927 -10.057 -0.508 1.00 96.44 103 ALA A CA 1
ATOM 787 C C . ALA A 1 103 ? -9.532 -10.396 0.938 1.00 96.44 103 ALA A C 1
ATOM 789 O O . ALA A 1 103 ? -10.208 -11.193 1.591 1.00 96.44 103 ALA A O 1
ATOM 790 N N . VAL A 1 104 ? -8.520 -9.721 1.489 1.00 95.44 104 VAL A N 1
ATOM 791 C CA . VAL A 1 104 ? -8.118 -9.898 2.894 1.00 95.44 104 VAL A CA 1
ATOM 792 C C . VAL A 1 104 ? -9.269 -9.533 3.840 1.00 95.44 104 VAL A C 1
ATOM 794 O O . VAL A 1 104 ? -9.625 -10.320 4.715 1.00 95.44 104 VAL A O 1
ATOM 797 N N . SER A 1 105 ? -9.932 -8.396 3.620 1.00 94.25 105 SER A N 1
ATOM 798 C CA . SER A 1 105 ? -11.110 -7.963 4.383 1.00 94.25 105 SER A CA 1
ATOM 799 C C . SER A 1 105 ? -12.244 -8.998 4.375 1.00 94.25 105 SER A C 1
ATOM 801 O O . SER A 1 105 ? -12.894 -9.196 5.403 1.00 94.25 105 SER A O 1
ATOM 803 N N . THR A 1 106 ? -12.485 -9.676 3.247 1.00 93.50 106 THR A N 1
ATOM 804 C CA . THR A 1 106 ? -13.511 -10.729 3.167 1.00 93.50 106 THR A CA 1
ATOM 805 C C . THR A 1 106 ? -13.138 -11.974 3.965 1.00 93.50 106 THR A C 1
ATOM 807 O O . THR A 1 106 ? -14.008 -12.545 4.618 1.00 93.50 106 THR A O 1
ATOM 810 N N . ILE A 1 107 ? -11.855 -12.355 3.978 1.00 93.75 107 ILE A N 1
ATOM 811 C CA . ILE A 1 107 ? -11.347 -13.488 4.767 1.00 93.75 107 ILE A CA 1
ATOM 812 C C . ILE A 1 107 ? -11.452 -13.193 6.269 1.00 93.75 107 ILE A C 1
ATOM 814 O O . ILE A 1 107 ? -11.818 -14.075 7.042 1.00 93.75 107 ILE A O 1
ATOM 818 N N . LEU A 1 108 ? -11.185 -11.949 6.681 1.00 90.62 108 LEU A N 1
ATOM 819 C CA . LEU A 1 108 ? -11.336 -11.504 8.071 1.00 90.62 108 LEU A CA 1
ATOM 820 C C . LEU A 1 108 ? -12.794 -11.513 8.557 1.00 90.62 108 LEU A C 1
ATOM 822 O O . LEU A 1 108 ? -13.042 -11.564 9.760 1.00 90.62 108 LEU A O 1
ATOM 826 N N . GLY A 1 109 ? -13.760 -11.479 7.637 1.00 87.06 109 GLY A N 1
ATOM 827 C CA . GLY A 1 109 ? -15.180 -11.524 7.957 1.00 87.06 109 GLY A CA 1
ATOM 828 C C . GLY A 1 109 ? -15.756 -10.191 8.448 1.00 87.06 109 GLY A C 1
ATOM 829 O O . GLY A 1 109 ? -15.167 -9.113 8.305 1.00 87.06 109 GLY A O 1
ATOM 830 N N . LYS A 1 110 ? -16.983 -10.260 8.981 1.00 83.75 110 LYS A N 1
ATOM 831 C CA . LYS A 1 110 ? -17.722 -9.075 9.438 1.00 83.75 110 LYS A CA 1
ATOM 832 C C . LYS A 1 110 ? -17.062 -8.470 10.689 1.00 83.75 110 LYS A C 1
ATOM 834 O O . LYS A 1 110 ? -16.729 -9.229 11.598 1.00 83.75 110 LYS A O 1
ATOM 839 N N . PRO A 1 111 ? -16.924 -7.132 10.774 1.00 80.00 111 PRO A N 1
ATOM 840 C CA . PRO A 1 111 ? -16.493 -6.477 12.005 1.00 80.00 111 PRO A CA 1
ATOM 841 C C . PRO A 1 111 ? -17.445 -6.814 13.156 1.00 80.00 111 PRO A C 1
ATOM 843 O O . PRO A 1 111 ? -18.663 -6.788 12.983 1.00 80.00 111 PRO A O 1
ATOM 846 N N . SER A 1 112 ? -16.880 -7.118 14.323 1.00 73.50 112 SER A N 1
ATOM 847 C CA . SER A 1 112 ? -17.630 -7.404 15.551 1.00 73.50 112 SER A CA 1
ATOM 848 C C . SER A 1 112 ? -18.172 -6.145 16.228 1.00 73.50 112 SER A C 1
ATOM 850 O O . SER A 1 112 ? -19.180 -6.216 16.921 1.00 73.50 112 SER A O 1
ATOM 852 N N . ASP A 1 113 ? -17.507 -5.007 16.025 1.00 75.38 113 ASP A N 1
ATOM 853 C CA . ASP A 1 113 ? -17.873 -3.713 16.590 1.00 75.38 113 ASP A CA 1
ATOM 854 C C . ASP A 1 113 ? -17.726 -2.625 15.518 1.00 75.38 113 ASP A C 1
ATOM 856 O O . ASP A 1 113 ? -16.665 -2.448 14.916 1.00 75.38 113 ASP A O 1
ATOM 860 N N . THR A 1 114 ? -18.822 -1.925 15.243 1.00 78.56 114 THR A N 1
ATOM 861 C CA . THR A 1 114 ? -18.874 -0.810 14.290 1.00 78.56 114 THR A CA 1
ATOM 862 C C . THR A 1 114 ? -19.016 0.539 14.982 1.00 78.56 114 THR A C 1
ATOM 864 O O . THR A 1 114 ? -18.971 1.567 14.312 1.00 78.56 114 THR A O 1
ATOM 867 N N . GLU A 1 115 ? -19.215 0.572 16.301 1.00 77.75 115 GLU A N 1
ATOM 868 C CA . GLU A 1 115 ? -19.523 1.809 17.012 1.00 77.75 115 GLU A CA 1
ATOM 869 C C . GLU A 1 115 ? -18.301 2.726 17.118 1.00 77.75 115 GLU A C 1
ATOM 871 O O . GLU A 1 115 ? -18.416 3.938 16.933 1.00 77.75 115 GLU A O 1
ATOM 876 N N . ASN A 1 116 ? -17.123 2.123 17.287 1.00 80.62 116 ASN A N 1
ATOM 877 C CA . ASN A 1 116 ? -15.828 2.801 17.342 1.00 80.62 116 ASN A CA 1
ATOM 878 C C . ASN A 1 116 ? -15.267 3.215 15.965 1.00 80.62 116 ASN A C 1
ATOM 880 O O . ASN A 1 116 ? -14.237 3.878 15.903 1.00 80.62 116 ASN A O 1
ATOM 884 N N . ASN A 1 117 ? -15.939 2.864 14.862 1.00 83.06 117 ASN A N 1
ATOM 885 C CA . ASN A 1 117 ? -15.569 3.283 13.500 1.00 83.06 117 ASN A CA 1
ATOM 886 C C . ASN A 1 117 ? -16.241 4.601 13.066 1.00 83.06 117 ASN A C 1
ATOM 888 O O . ASN A 1 117 ? -16.191 4.970 11.893 1.00 83.06 117 ASN A O 1
ATOM 892 N N . LYS A 1 118 ? -16.904 5.310 13.987 1.00 88.12 118 LYS A N 1
ATOM 893 C CA . LYS A 1 118 ? -17.484 6.630 13.716 1.00 88.12 118 LYS A CA 1
ATOM 894 C C . LYS A 1 118 ? -16.393 7.695 13.756 1.00 88.12 118 LYS A C 1
ATOM 896 O O . LYS A 1 118 ? -15.514 7.658 14.613 1.00 88.12 118 LYS A O 1
ATOM 901 N N . SER A 1 119 ? -16.485 8.672 12.863 1.00 90.88 119 SER A N 1
ATOM 902 C CA . SER A 1 119 ? -15.619 9.840 12.917 1.00 90.88 119 SER A CA 1
ATOM 903 C C . SER A 1 119 ? -16.157 10.906 13.879 1.00 90.88 119 SER A C 1
ATOM 905 O O . SER A 1 119 ? -17.324 10.903 14.277 1.00 90.88 119 SER A O 1
ATOM 907 N N . MET A 1 120 ? -15.278 11.818 14.281 1.00 93.69 120 MET A N 1
ATOM 908 C CA . MET A 1 120 ? -15.600 13.031 15.024 1.00 93.69 120 MET A CA 1
ATOM 909 C C . MET A 1 120 ? -14.817 14.216 14.454 1.00 93.69 120 MET A C 1
ATOM 911 O O . MET A 1 120 ? -13.837 14.035 13.735 1.00 93.69 120 MET A O 1
ATOM 915 N N . TYR A 1 121 ? -15.183 15.439 14.842 1.00 95.38 121 TYR A N 1
ATOM 916 C CA . TYR A 1 121 ? -14.603 16.669 14.288 1.00 95.38 121 TYR A CA 1
ATOM 917 C C . TYR A 1 121 ? -13.064 16.666 14.217 1.00 95.38 121 TYR A C 1
ATOM 919 O O . TYR A 1 121 ? -12.484 16.984 13.182 1.00 95.38 121 TYR A O 1
ATOM 927 N N . HIS A 1 122 ? -12.385 16.251 15.291 1.00 96.00 122 HIS A N 1
ATOM 928 C CA . HIS A 1 122 ? -10.921 16.208 15.309 1.00 96.00 122 HIS A CA 1
ATOM 929 C C . HIS A 1 122 ? -10.330 15.148 14.365 1.00 96.00 122 HIS A C 1
ATOM 931 O O . HIS A 1 122 ? -9.312 15.417 13.728 1.00 96.00 122 HIS A O 1
ATOM 937 N N . SER A 1 123 ? -10.958 13.971 14.241 1.00 94.38 123 SER A N 1
ATOM 938 C CA . SER A 1 123 ? -10.490 12.932 13.315 1.00 94.38 123 SER A CA 1
ATOM 939 C C . SER A 1 123 ? -10.746 13.314 11.857 1.00 94.38 123 SER A C 1
ATOM 941 O O . SER A 1 123 ? -9.911 13.026 11.005 1.00 94.38 123 SER A O 1
ATOM 943 N N . ASP A 1 124 ? -11.851 14.009 11.577 1.00 95.62 124 ASP A N 1
ATOM 944 C CA . ASP A 1 124 ? -12.179 14.485 10.229 1.00 95.62 124 ASP A CA 1
ATOM 945 C C . ASP A 1 124 ? -11.203 15.570 9.770 1.00 95.62 124 ASP A C 1
ATOM 9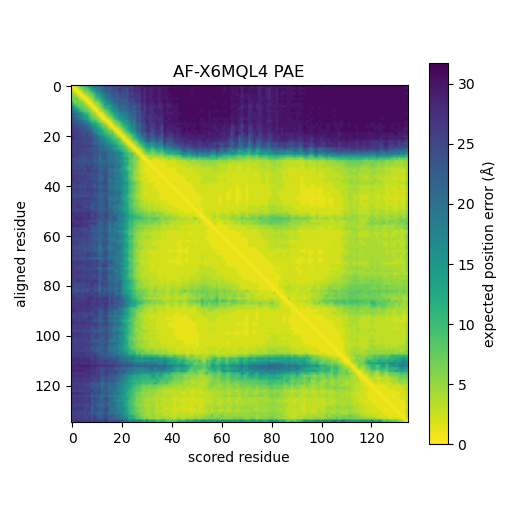47 O O . ASP A 1 124 ? -10.681 15.503 8.659 1.00 95.62 124 ASP A O 1
ATOM 951 N N . VAL A 1 125 ? -10.873 16.532 10.641 1.00 96.94 125 VAL A N 1
ATOM 952 C CA . VAL A 1 125 ? -9.854 17.549 10.336 1.00 96.94 125 VAL A CA 1
ATOM 953 C C . VAL A 1 125 ? -8.493 16.894 10.076 1.00 96.94 125 VAL A C 1
ATOM 955 O O . VAL A 1 125 ? -7.818 17.260 9.116 1.00 96.94 125 VAL A O 1
ATOM 958 N N . PHE A 1 126 ? -8.103 15.890 10.868 1.00 95.56 126 PHE A N 1
ATOM 959 C CA . PHE A 1 126 ? -6.857 15.153 10.638 1.00 95.56 126 PHE A CA 1
ATOM 960 C C . PHE A 1 126 ? -6.868 14.372 9.311 1.00 95.56 126 PHE A C 1
ATOM 962 O O . PHE A 1 126 ? -5.886 14.397 8.570 1.00 95.56 126 PHE A O 1
ATOM 969 N N . SER A 1 127 ? -7.993 13.742 8.959 1.00 94.69 127 SER A N 1
ATOM 970 C CA . SER A 1 127 ? -8.168 13.053 7.673 1.00 94.69 127 SER A CA 1
ATOM 971 C C . SER A 1 127 ? -8.105 14.016 6.476 1.00 94.69 127 SER A C 1
ATOM 973 O O . SER A 1 127 ? -7.482 13.698 5.458 1.00 94.69 127 SER A O 1
ATOM 975 N N . MET A 1 128 ? -8.663 15.226 6.605 1.00 96.06 128 MET A N 1
ATOM 976 C CA . MET A 1 128 ? -8.581 16.250 5.557 1.00 96.06 128 MET A CA 1
ATOM 977 C C . MET A 1 128 ? -7.154 16.757 5.334 1.00 96.06 128 MET A C 1
ATOM 979 O O . MET A 1 128 ? -6.782 16.999 4.188 1.00 96.06 128 MET A O 1
ATOM 983 N N . ILE A 1 129 ? -6.332 16.861 6.385 1.00 96.44 129 ILE A N 1
ATOM 984 C CA . ILE A 1 129 ? -4.905 17.190 6.231 1.00 96.44 129 ILE A CA 1
ATOM 985 C C . ILE A 1 129 ? -4.218 16.131 5.362 1.00 96.44 129 ILE A C 1
ATOM 987 O O . ILE A 1 129 ? -3.532 16.484 4.408 1.00 96.44 129 ILE A O 1
ATOM 991 N N . GLY A 1 130 ? -4.445 14.842 5.637 1.00 93.38 130 GLY A N 1
ATOM 992 C CA . GLY A 1 130 ? -3.903 13.755 4.813 1.00 93.38 130 GLY A CA 1
ATOM 993 C C . GLY A 1 130 ? -4.387 13.811 3.361 1.00 93.38 130 GLY A C 1
ATOM 994 O O . GLY A 1 130 ? -3.593 13.648 2.441 1.00 93.38 130 GLY A O 1
ATOM 995 N N . THR A 1 131 ? -5.668 14.120 3.152 1.00 94.56 131 THR A N 1
ATOM 996 C CA . THR A 1 131 ? -6.256 14.248 1.809 1.00 94.56 131 THR A CA 1
ATOM 997 C C . THR A 1 131 ? -5.611 15.383 1.007 1.00 94.56 131 THR A C 1
ATOM 999 O O . THR A 1 131 ? -5.341 15.207 -0.174 1.00 94.56 131 THR A O 1
ATOM 1002 N N . LEU A 1 132 ? -5.303 16.523 1.638 1.00 95.69 132 LEU A N 1
ATOM 1003 C CA . LEU A 1 132 ? -4.656 17.664 0.975 1.00 95.69 132 LEU A CA 1
ATOM 1004 C C . LEU A 1 132 ? -3.219 17.389 0.517 1.00 95.69 132 LEU A C 1
ATOM 1006 O O . LEU A 1 132 ? -2.778 18.016 -0.435 1.00 95.69 132 LEU A O 1
ATOM 1010 N N . PHE A 1 133 ? -2.486 16.505 1.197 1.00 94.44 133 PHE A N 1
ATOM 1011 C CA . PHE A 1 133 ? -1.134 16.113 0.777 1.00 94.44 133 PHE A CA 1
ATOM 1012 C C . PHE A 1 133 ? -1.130 14.976 -0.250 1.00 94.44 133 PHE A C 1
ATOM 1014 O O . PHE A 1 133 ? -0.103 14.736 -0.881 1.00 94.44 133 PHE A O 1
ATOM 1021 N N . LEU A 1 134 ? -2.246 14.255 -0.373 1.00 87.62 134 LEU A N 1
ATOM 1022 C CA . LEU A 1 134 ? -2.407 13.149 -1.311 1.00 87.62 134 LEU A CA 1
ATOM 1023 C C . LEU A 1 134 ? -2.884 13.616 -2.699 1.00 87.62 134 LEU A C 1
ATOM 1025 O O . LEU A 1 134 ? -2.562 12.958 -3.686 1.00 87.62 134 LEU A O 1
ATOM 1029 N N . VAL A 1 135 ? -3.669 14.704 -2.756 1.00 64.81 135 VAL A N 1
ATOM 1030 C CA . VAL 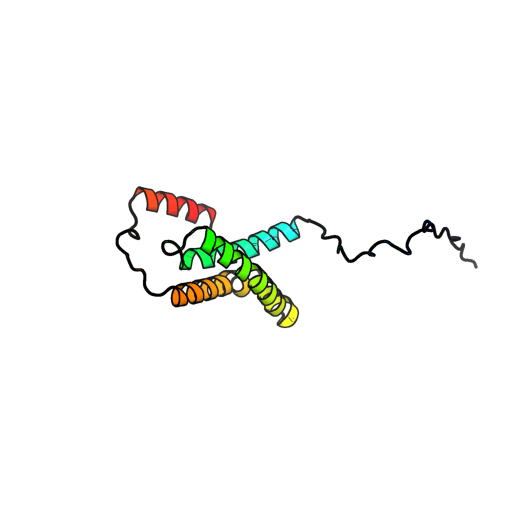A 1 135 ? -4.130 15.384 -3.988 1.00 64.81 135 VAL A CA 1
ATOM 1031 C C . VAL A 1 135 ? -3.028 16.266 -4.562 1.00 64.81 135 VAL A C 1
ATOM 1033 O O . VAL A 1 135 ? -2.853 16.227 -5.800 1.00 64.81 135 VAL A O 1
#

pLDDT: mean 83.35, std 19.15, range [34.97, 97.62]

Secondary structure (DSSP, 8-state):
----PPPP-----TTTTSS-----------HHHHHHHHHHHHHHHHHHHHHTTSS-HHHHHHHHHHHHHHHHHHHIIIIIIS----TT-IIIIIIHHHHHHHHHHHHH-S-S--GGG---HHHHHHHHHHHHHH-

Mean predicted aligned error: 11.1 Å

Nearest PDB structures (foldseek):
  7tut-assembly1_9  TM=3.532E-01  e=9.812E+00  Canis lupus

Organism: Reticulomyxa filosa (NCBI:txid46433)

Foldseek 3Di:
DDDDDDDDDPPDDPDPPDDPDDPPPPPPDDPVVVVVVVLLVLLLVLLCVLCPPPDDVVVSVVLSVVSSVVLVVLCCCVCPVVVDDDPPCVVSRNVNSNVSSVVVSVVSPDDPDCPVVDDDPVRVVVVVVVVVVVD

Radius of gyration: 24.23 Å; Cα contacts (8 Å, |Δi|>4): 66; chains: 1; bounding box: 69×39×60 Å